Protein AF-A0A5C5R7I5-F1 (afdb_monomer_lite)

Foldseek 3Di:
DDDDPQNVQLVVCLVQVQQKFFQDPPQWTQTAPRDIEHADCPDPCNVPPARMKGAPDFDADVHTHGPPIDDHQLVSCVVSVVVQKDKDWADFAQDLVVQWIWTFIFIDRHNDGSDGGDIDGCCVVDVVVRVVRCVVVCQVVPSGDDPDPVSVVVVVVVVVVVVVVVVVVVD

Sequence (171 aa):
PSFSEDQIHRAILVGSLDQIGELGEEKFYSGANGRKFKIFPGSALYRKPPKWIMALEIVETSQVFARMNAAINPEWLESLAQHLLKREYTEPHWSKQQGQAAAYETVRLFNLAIIKNRIVSFGRIKPEVSRELLIREGLVEGEIQTRAPFYRINRKTILKVAEMEEKTRRR

Radius of gyration: 25.64 Å; chains: 1; bounding box: 58×30×86 Å

pLDDT: mean 94.0, std 5.26, range [55.06, 97.81]

InterPro domains:
  IPR011709 DEAD-box helicase, OB fold [PF07717] (8-83)
  IPR02459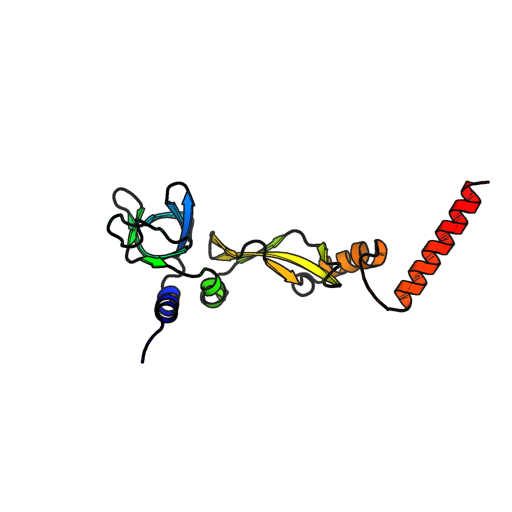0 RNA helicase HrpA, C-terminal [PF11898] (97-171)

Structure (mmCIF, N/CA/C/O backbone):
data_AF-A0A5C5R7I5-F1
#
_entry.id   AF-A0A5C5R7I5-F1
#
loop_
_atom_site.group_PDB
_atom_site.id
_atom_site.type_symbol
_atom_site.label_atom_id
_atom_site.label_alt_id
_atom_site.label_comp_id
_atom_site.label_asym_id
_atom_site.label_entity_id
_atom_site.label_seq_id
_atom_site.pdbx_PDB_ins_code
_atom_site.Cartn_x
_atom_site.Cartn_y
_atom_site.Cartn_z
_atom_site.occupancy
_atom_site.B_iso_or_equiv
_atom_site.auth_seq_id
_atom_site.auth_comp_id
_atom_site.auth_asym_id
_atom_site.auth_atom_id
_atom_site.pdbx_PDB_model_num
ATOM 1 N N . PRO A 1 1 ? -10.203 -4.504 -34.076 1.00 59.81 1 PRO A N 1
ATOM 2 C CA . PRO A 1 1 ? -10.195 -4.264 -32.613 1.00 59.81 1 PRO A CA 1
ATOM 3 C C . PRO A 1 1 ? -9.355 -3.030 -32.244 1.00 59.81 1 PRO A C 1
ATOM 5 O O . PRO A 1 1 ? -8.174 -2.985 -32.570 1.00 59.81 1 PRO A O 1
ATOM 8 N N . SER A 1 2 ? -9.961 -2.023 -31.608 1.00 77.69 2 SER A N 1
ATOM 9 C CA . SER A 1 2 ? -9.225 -0.913 -30.988 1.00 77.69 2 SER A CA 1
ATOM 10 C C . SER A 1 2 ? -8.825 -1.324 -29.573 1.00 77.69 2 SER A C 1
ATOM 12 O O . SER A 1 2 ? -9.698 -1.542 -28.733 1.00 77.69 2 SER A O 1
ATOM 14 N N . PHE A 1 3 ? -7.530 -1.464 -29.312 1.00 79.25 3 PHE A N 1
ATOM 15 C CA . PHE A 1 3 ? -7.031 -1.730 -27.964 1.00 79.25 3 PHE A CA 1
ATOM 16 C C . PHE A 1 3 ? -6.791 -0.412 -27.234 1.00 79.25 3 PHE A C 1
ATOM 18 O O . PHE A 1 3 ? -6.265 0.531 -27.824 1.00 79.25 3 PHE A O 1
ATOM 25 N N . SER A 1 4 ? -7.168 -0.355 -25.957 1.00 91.44 4 SER A N 1
ATOM 26 C CA . SER A 1 4 ? -6.754 0.747 -25.088 1.00 91.44 4 SER A CA 1
ATOM 27 C C . SER A 1 4 ? -5.270 0.602 -24.745 1.00 91.44 4 SER A C 1
ATOM 29 O O . SER A 1 4 ? -4.791 -0.513 -24.524 1.00 91.44 4 SER A O 1
ATOM 31 N N . GLU A 1 5 ? -4.558 1.723 -24.658 1.00 90.25 5 GLU A N 1
ATOM 32 C CA . GLU A 1 5 ? -3.164 1.782 -24.204 1.00 90.25 5 GLU A CA 1
ATOM 33 C C . GLU A 1 5 ? -2.981 1.044 -22.865 1.00 90.25 5 GLU A C 1
ATOM 35 O O . GLU A 1 5 ? -2.107 0.186 -22.739 1.00 90.25 5 GLU A O 1
ATOM 40 N N . ASP A 1 6 ? -3.901 1.247 -21.918 1.00 92.50 6 ASP A N 1
ATOM 41 C CA . ASP A 1 6 ? -3.894 0.570 -20.616 1.00 92.50 6 ASP A CA 1
ATOM 42 C C . ASP A 1 6 ? -3.983 -0.955 -20.734 1.00 92.50 6 ASP A C 1
ATOM 44 O O . ASP A 1 6 ? -3.369 -1.683 -19.954 1.00 92.50 6 ASP A O 1
ATOM 48 N N . GLN A 1 7 ? -4.748 -1.473 -21.699 1.00 93.12 7 GLN A N 1
ATOM 49 C CA . GLN A 1 7 ? -4.869 -2.920 -21.898 1.00 93.12 7 GLN A CA 1
ATOM 50 C C . GLN A 1 7 ? -3.562 -3.510 -22.421 1.00 93.12 7 GLN A C 1
ATOM 52 O O . GLN A 1 7 ? -3.147 -4.572 -21.958 1.00 93.12 7 GLN A O 1
ATOM 57 N N . ILE A 1 8 ? -2.899 -2.804 -23.341 1.00 93.19 8 ILE A N 1
ATOM 58 C CA . ILE A 1 8 ? -1.592 -3.205 -23.866 1.00 93.19 8 ILE A CA 1
ATOM 59 C C . ILE A 1 8 ? -0.555 -3.173 -22.739 1.00 93.19 8 ILE A C 1
ATOM 61 O O . ILE A 1 8 ? 0.167 -4.150 -22.541 1.00 93.19 8 ILE A O 1
ATOM 65 N N . HIS A 1 9 ? -0.527 -2.101 -21.944 1.00 94.56 9 HIS A N 1
ATOM 66 C CA . HIS A 1 9 ? 0.406 -1.978 -20.826 1.00 94.56 9 HIS A CA 1
ATOM 67 C C . HIS A 1 9 ? 0.196 -3.073 -19.784 1.00 94.56 9 HIS A C 1
ATOM 69 O O . HIS A 1 9 ? 1.157 -3.720 -19.378 1.00 94.56 9 HIS A O 1
ATOM 75 N N . ARG A 1 10 ? -1.054 -3.349 -19.398 1.00 94.81 10 ARG A N 1
ATOM 76 C CA . ARG A 1 10 ? -1.371 -4.429 -18.454 1.00 94.81 10 ARG A CA 1
ATOM 77 C C . ARG A 1 10 ? -0.976 -5.803 -18.984 1.00 94.81 10 ARG A C 1
ATOM 79 O O . ARG A 1 10 ? -0.508 -6.611 -18.192 1.00 94.81 10 ARG A O 1
ATOM 86 N N . ALA A 1 11 ? -1.143 -6.063 -20.282 1.00 94.06 11 ALA A N 1
ATOM 87 C CA . ALA A 1 11 ? -0.755 -7.334 -20.893 1.00 94.06 11 ALA A CA 1
ATOM 88 C C . ALA A 1 11 ? 0.766 -7.548 -20.857 1.00 94.06 11 ALA A C 1
ATOM 90 O O . ALA A 1 11 ? 1.222 -8.630 -20.494 1.00 94.06 11 ALA A O 1
ATOM 91 N N . ILE A 1 12 ? 1.547 -6.509 -21.169 1.00 93.94 12 ILE A N 1
ATOM 92 C CA . ILE A 1 12 ? 3.017 -6.556 -21.110 1.00 93.94 12 ILE A CA 1
ATOM 93 C C . ILE A 1 12 ? 3.498 -6.687 -19.658 1.00 93.94 12 ILE A C 1
ATOM 95 O O . ILE A 1 12 ? 4.385 -7.486 -19.366 1.00 93.94 12 ILE A O 1
ATOM 99 N N . LEU A 1 13 ? 2.877 -5.950 -18.732 1.00 94.19 13 LEU A N 1
ATOM 100 C CA . LEU A 1 13 ? 3.272 -5.888 -17.325 1.00 94.19 13 LEU A CA 1
ATOM 101 C C . LEU A 1 13 ? 3.298 -7.259 -16.632 1.00 94.19 13 LEU A C 1
ATOM 103 O O . LEU A 1 13 ? 4.112 -7.461 -15.735 1.00 94.19 13 LEU A O 1
ATOM 107 N N . VAL A 1 14 ? 2.465 -8.215 -17.064 1.00 93.00 14 VAL A N 1
ATOM 108 C CA . VAL A 1 14 ? 2.450 -9.586 -16.518 1.00 93.00 14 VAL A CA 1
ATOM 109 C C . VAL A 1 14 ? 3.810 -10.279 -16.661 1.00 93.00 14 VAL A C 1
ATOM 111 O O . VAL A 1 14 ? 4.203 -11.027 -15.770 1.00 93.00 14 VAL A O 1
ATOM 114 N N . GLY A 1 15 ? 4.543 -10.014 -17.748 1.00 91.00 15 GLY A N 1
ATOM 115 C CA . GLY A 1 15 ? 5.874 -10.581 -17.994 1.00 91.00 15 GLY A CA 1
ATOM 116 C C . GLY A 1 15 ? 7.027 -9.806 -17.347 1.00 91.00 15 GLY A C 1
ATOM 117 O O . GLY A 1 15 ? 8.142 -10.316 -17.299 1.00 91.00 15 GLY A O 1
ATOM 118 N N . SER A 1 16 ? 6.760 -8.603 -16.833 1.00 90.75 16 SER A N 1
ATOM 119 C CA . SER A 1 16 ? 7.783 -7.642 -16.395 1.00 90.75 16 SER A CA 1
ATOM 120 C C . SER A 1 16 ? 7.512 -7.095 -14.989 1.00 90.75 16 SER A C 1
ATOM 122 O O . SER A 1 16 ? 7.817 -5.939 -14.689 1.00 90.75 16 SER A O 1
ATOM 124 N N . LEU A 1 17 ? 6.932 -7.914 -14.105 1.00 93.81 17 LEU A N 1
ATOM 125 C CA . LEU A 1 17 ? 6.568 -7.506 -12.741 1.00 93.81 17 LEU A CA 1
ATOM 126 C C . LEU A 1 17 ? 7.773 -7.059 -11.892 1.00 93.81 17 LEU A C 1
ATOM 128 O O . LEU A 1 17 ? 7.595 -6.279 -10.959 1.00 93.81 17 LEU A O 1
ATOM 132 N N . ASP A 1 18 ? 8.989 -7.519 -12.203 1.00 93.50 18 ASP A N 1
ATOM 133 C CA . ASP A 1 18 ? 10.235 -7.121 -11.530 1.00 93.50 18 ASP A CA 1
ATOM 134 C C . ASP A 1 18 ? 10.950 -5.930 -12.204 1.00 93.50 18 ASP A C 1
ATOM 136 O O . ASP A 1 18 ? 11.972 -5.449 -11.705 1.00 93.50 18 ASP A O 1
ATOM 140 N N . GLN A 1 19 ? 10.405 -5.421 -13.311 1.00 95.38 19 GLN A N 1
ATOM 141 C CA . GLN A 1 19 ? 10.938 -4.282 -14.065 1.00 95.38 19 GLN A CA 1
ATOM 142 C C . GLN A 1 19 ? 10.069 -3.030 -13.909 1.00 95.38 19 GLN A C 1
ATOM 144 O O . GLN A 1 19 ? 9.887 -2.238 -14.832 1.00 95.38 19 GLN A O 1
ATOM 149 N N . ILE A 1 20 ? 9.513 -2.844 -12.716 1.00 96.50 20 ILE A N 1
ATOM 150 C CA . ILE A 1 20 ? 8.737 -1.661 -12.342 1.00 96.50 20 ILE A CA 1
ATOM 151 C C . ILE A 1 20 ? 9.573 -0.705 -11.495 1.00 96.50 20 ILE A C 1
A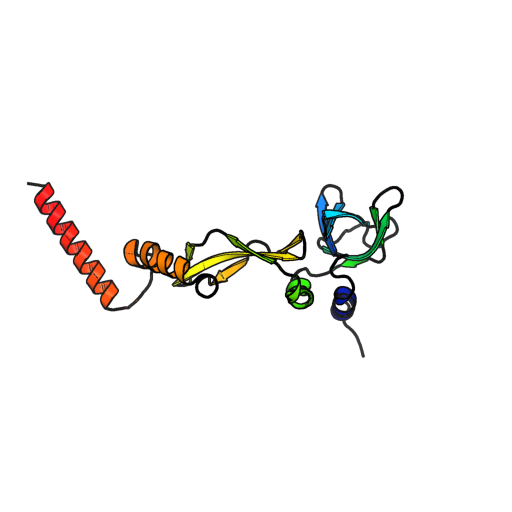TOM 153 O O . ILE A 1 20 ? 10.541 -1.120 -10.854 1.00 96.50 20 ILE A O 1
ATOM 157 N N . GLY A 1 21 ? 9.172 0.565 -11.438 1.00 96.56 21 GLY A N 1
ATOM 158 C CA . GLY A 1 21 ? 9.777 1.520 -10.515 1.00 96.56 21 GLY A CA 1
ATOM 159 C C . GLY A 1 21 ? 8.860 2.657 -10.082 1.00 96.56 21 GLY A C 1
ATOM 160 O O . GLY A 1 21 ? 8.068 3.162 -10.879 1.00 96.56 21 GLY A O 1
ATOM 161 N N . GLU A 1 22 ? 9.029 3.090 -8.829 1.00 97.25 22 GLU A N 1
ATOM 162 C CA . GLU A 1 22 ? 8.453 4.324 -8.274 1.00 97.25 22 GLU A CA 1
ATOM 163 C C . GLU A 1 22 ? 9.496 5.446 -8.345 1.00 97.25 22 GLU A C 1
ATOM 165 O O . GLU A 1 22 ? 10.630 5.281 -7.887 1.00 97.25 22 GLU A O 1
ATOM 170 N N . LEU A 1 23 ? 9.120 6.587 -8.916 1.00 97.50 23 LEU A N 1
ATOM 171 C CA . LEU A 1 23 ? 9.954 7.780 -8.996 1.00 97.50 23 LEU A CA 1
ATOM 172 C C . LEU A 1 23 ? 10.225 8.328 -7.589 1.00 97.50 23 LEU A C 1
ATOM 174 O O . LEU A 1 23 ? 9.294 8.633 -6.843 1.00 97.50 23 LEU A O 1
ATOM 178 N N . GLY A 1 24 ? 11.502 8.486 -7.262 1.00 95.06 24 GLY A N 1
ATOM 179 C CA . GLY A 1 24 ? 11.996 9.138 -6.058 1.00 95.06 24 GLY A CA 1
ATOM 180 C C . GLY A 1 24 ? 12.768 10.418 -6.375 1.00 95.06 24 GLY A C 1
ATOM 181 O O . GLY A 1 24 ? 12.467 11.146 -7.324 1.00 95.06 24 GLY A O 1
ATOM 182 N N . GLU A 1 25 ? 13.776 10.697 -5.556 1.00 93.06 25 GLU A N 1
ATOM 183 C CA . GLU A 1 25 ? 14.598 11.905 -5.638 1.00 93.06 25 GLU A CA 1
ATOM 184 C C . GLU A 1 25 ? 15.562 11.881 -6.835 1.00 93.06 25 GLU A C 1
ATOM 186 O O . GLU A 1 25 ? 15.910 10.826 -7.366 1.00 93.06 25 GLU A O 1
ATOM 191 N N . GLU A 1 26 ? 15.976 13.066 -7.296 1.00 93.38 26 GLU A N 1
ATOM 192 C CA . GLU A 1 26 ? 16.954 13.248 -8.386 1.00 93.38 26 GLU A CA 1
ATOM 193 C C . GLU A 1 26 ? 16.664 12.449 -9.676 1.00 93.38 26 GLU A C 1
ATOM 195 O O . GLU A 1 26 ? 17.571 12.081 -10.430 1.00 93.38 26 GLU A O 1
ATOM 200 N N . LYS A 1 27 ? 15.379 12.189 -9.953 1.00 93.88 27 LYS A N 1
ATOM 201 C CA . LYS A 1 27 ? 14.893 11.365 -11.075 1.00 93.88 27 LYS A CA 1
ATOM 202 C C . LYS A 1 27 ? 15.308 9.888 -11.027 1.00 93.88 27 LYS A C 1
ATOM 204 O O . LYS A 1 27 ? 15.210 9.207 -12.050 1.00 93.88 27 LYS A O 1
ATOM 209 N N . PHE A 1 28 ? 15.762 9.383 -9.883 1.00 96.38 28 PHE A N 1
ATOM 210 C CA . PHE A 1 28 ? 15.952 7.950 -9.690 1.00 96.38 28 PHE A CA 1
ATOM 211 C C . PHE A 1 28 ? 14.619 7.263 -9.420 1.00 96.38 28 PHE A C 1
ATOM 213 O O . PHE A 1 28 ? 13.791 7.744 -8.655 1.00 96.38 28 PHE A O 1
ATOM 220 N N . TYR A 1 29 ? 14.446 6.098 -10.021 1.00 97.62 29 TYR A N 1
ATOM 221 C CA . TYR A 1 29 ? 13.377 5.167 -9.722 1.00 97.62 29 TYR A CA 1
ATOM 222 C C . TYR A 1 29 ? 13.884 4.117 -8.747 1.00 97.62 29 TYR A C 1
ATOM 224 O O . TYR A 1 29 ? 14.969 3.560 -8.928 1.00 97.62 29 TYR A O 1
ATOM 232 N N . SER A 1 30 ? 13.078 3.838 -7.728 1.00 96.88 30 SER A N 1
ATOM 233 C CA . SER A 1 30 ? 13.251 2.671 -6.870 1.00 96.88 30 SER A CA 1
ATOM 234 C C . SER A 1 30 ? 12.542 1.495 -7.521 1.00 96.88 30 SER A C 1
ATOM 236 O O . SER A 1 30 ? 11.324 1.522 -7.687 1.00 96.88 30 SER A O 1
ATOM 238 N N . GLY A 1 31 ? 13.316 0.491 -7.912 1.00 94.69 31 GLY A N 1
ATOM 239 C CA . GLY A 1 31 ? 12.856 -0.715 -8.578 1.00 94.69 31 GLY A CA 1
ATOM 240 C C . GLY A 1 31 ? 12.698 -1.913 -7.651 1.00 94.69 31 GLY A C 1
ATOM 241 O O . GLY A 1 31 ? 13.055 -1.878 -6.465 1.00 94.69 31 GLY A O 1
ATOM 242 N N . ALA A 1 32 ? 12.179 -2.999 -8.223 1.00 91.75 32 ALA A N 1
ATOM 243 C CA . ALA A 1 32 ? 12.125 -4.283 -7.542 1.00 91.75 32 ALA A CA 1
ATOM 244 C C . ALA A 1 32 ? 13.535 -4.782 -7.177 1.00 91.75 32 ALA A C 1
ATOM 246 O O . ALA A 1 32 ? 14.532 -4.468 -7.833 1.00 91.75 32 ALA A O 1
ATOM 247 N N . ASN A 1 33 ? 13.606 -5.575 -6.112 1.00 87.44 33 ASN A N 1
ATOM 248 C CA . ASN A 1 33 ? 14.825 -6.144 -5.540 1.00 87.44 33 ASN A CA 1
ATOM 249 C C . ASN A 1 33 ? 15.906 -5.100 -5.199 1.00 87.44 33 ASN A C 1
ATOM 251 O O . ASN A 1 33 ? 17.097 -5.378 -5.286 1.00 87.44 33 ASN A O 1
ATOM 255 N N . GLY A 1 34 ? 15.495 -3.886 -4.816 1.00 88.25 34 GLY A N 1
ATOM 256 C CA . GLY A 1 34 ? 16.401 -2.818 -4.377 1.00 88.25 34 GLY A CA 1
ATOM 257 C C . GLY A 1 34 ? 17.159 -2.105 -5.500 1.00 88.25 34 GLY A C 1
ATOM 258 O O . GLY A 1 34 ? 18.000 -1.254 -5.212 1.00 88.25 34 GLY A O 1
ATOM 259 N N . ARG A 1 35 ? 16.863 -2.412 -6.771 1.00 92.25 35 ARG A N 1
ATOM 260 C CA . ARG A 1 35 ? 17.486 -1.746 -7.923 1.00 92.25 35 ARG A CA 1
ATOM 261 C C . ARG A 1 35 ? 17.158 -0.253 -7.912 1.00 92.25 35 ARG A C 1
ATOM 263 O O . ARG A 1 35 ? 16.034 0.138 -7.603 1.00 92.25 35 ARG A O 1
ATOM 270 N N . LYS A 1 36 ? 18.118 0.583 -8.301 1.00 95.75 36 LYS A N 1
ATOM 271 C CA . LYS A 1 36 ? 17.896 2.007 -8.579 1.00 95.75 36 LYS A CA 1
ATOM 272 C C . LYS A 1 36 ? 18.302 2.301 -10.010 1.00 95.75 36 LYS A C 1
ATOM 274 O O . LYS A 1 36 ? 19.375 1.883 -10.430 1.00 95.75 36 LYS A O 1
ATOM 279 N N . PHE A 1 37 ? 17.460 3.007 -10.752 1.00 96.94 37 PHE A N 1
ATOM 280 C CA . PHE A 1 37 ? 17.714 3.300 -12.162 1.00 96.94 37 PHE A CA 1
ATOM 281 C C . PHE A 1 37 ? 17.118 4.643 -12.578 1.00 96.94 37 PHE A C 1
ATOM 283 O O . PHE A 1 37 ? 16.271 5.199 -11.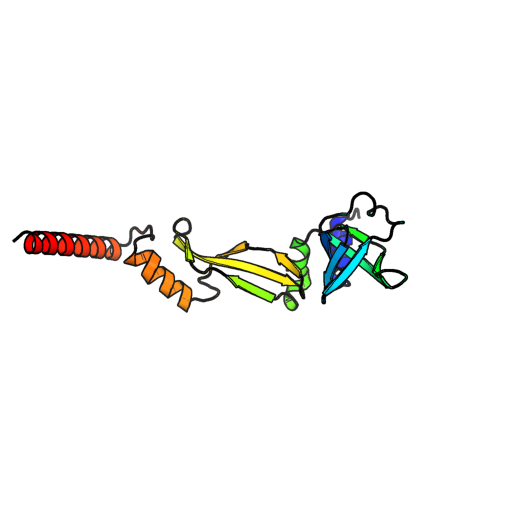885 1.00 96.94 37 PHE A O 1
ATOM 290 N N . LYS A 1 38 ? 17.550 5.181 -13.718 1.00 97.62 38 LYS A N 1
ATOM 291 C CA . LYS A 1 38 ? 16.961 6.379 -14.338 1.00 97.62 38 LYS A CA 1
ATOM 292 C C . LYS A 1 38 ? 16.324 6.028 -15.674 1.00 97.62 38 LYS A C 1
ATOM 294 O O . LYS A 1 38 ? 16.734 5.077 -16.329 1.00 97.62 38 LYS A O 1
ATOM 299 N N . ILE A 1 39 ? 15.353 6.815 -16.124 1.00 97.81 39 ILE A N 1
ATOM 300 C CA . ILE A 1 39 ? 14.897 6.726 -17.517 1.00 97.81 39 ILE A CA 1
ATOM 301 C C . ILE A 1 39 ? 16.054 7.144 -18.436 1.00 97.81 39 ILE A C 1
ATOM 303 O O . ILE A 1 39 ? 16.692 8.170 -18.195 1.00 97.81 39 ILE A O 1
ATOM 307 N N . PHE A 1 40 ? 16.315 6.369 -19.492 1.00 96.88 40 PHE A N 1
ATOM 308 C CA . PHE A 1 40 ? 17.326 6.712 -20.493 1.00 96.88 40 PHE A CA 1
ATOM 309 C C . PHE A 1 40 ? 17.057 8.102 -21.120 1.00 96.88 40 PHE A C 1
ATOM 311 O O . PHE A 1 40 ? 15.914 8.357 -21.513 1.00 96.88 40 PHE A O 1
ATOM 318 N N . PRO A 1 41 ? 18.066 8.987 -21.280 1.00 95.38 41 PRO A N 1
ATOM 319 C CA . PRO A 1 41 ? 17.864 10.359 -21.765 1.00 95.38 41 PRO A CA 1
ATOM 320 C C . PRO A 1 41 ? 17.155 10.492 -23.119 1.00 95.38 41 PRO A C 1
ATOM 322 O O . PRO A 1 41 ? 16.446 11.470 -23.339 1.00 95.38 41 PRO A O 1
ATOM 325 N N . GLY A 1 42 ? 17.302 9.505 -24.010 1.00 95.00 42 GLY A N 1
ATOM 326 C CA . GLY A 1 42 ? 16.621 9.476 -25.311 1.00 95.00 42 GLY A CA 1
ATOM 327 C C . GLY A 1 42 ? 15.149 9.041 -25.266 1.00 95.00 42 GLY A C 1
ATOM 328 O O . GLY A 1 42 ? 14.507 8.960 -26.307 1.00 95.00 42 GLY A O 1
ATOM 329 N N . SER A 1 43 ? 14.604 8.720 -24.091 1.00 96.25 43 SER A N 1
ATOM 330 C CA . SER A 1 43 ? 13.197 8.344 -23.929 1.00 96.25 43 SER A CA 1
ATOM 331 C C . SER A 1 43 ? 12.274 9.559 -24.029 1.00 96.25 43 SER A C 1
ATOM 333 O O . SER A 1 43 ? 12.543 10.601 -23.429 1.00 96.25 43 SER A O 1
ATOM 335 N N . ALA A 1 44 ? 11.105 9.391 -24.654 1.00 95.25 44 ALA A N 1
ATOM 336 C CA . ALA A 1 44 ? 10.041 10.399 -24.644 1.00 95.25 44 ALA A CA 1
ATOM 337 C C . ALA A 1 44 ? 9.581 10.768 -23.215 1.00 95.25 44 ALA A C 1
ATOM 339 O O . ALA A 1 44 ? 9.161 11.897 -22.960 1.00 95.25 44 ALA A O 1
ATOM 340 N N . LEU A 1 45 ? 9.721 9.843 -22.258 1.00 96.19 45 LEU A N 1
ATOM 341 C CA . LEU A 1 45 ? 9.350 10.043 -20.854 1.00 96.19 45 LEU A CA 1
ATOM 342 C C . LEU A 1 45 ? 10.433 10.754 -20.021 1.00 96.19 45 LEU A C 1
ATOM 344 O O . LEU A 1 45 ? 10.184 11.097 -18.869 1.00 96.19 45 LEU A O 1
ATOM 348 N N . TYR A 1 46 ? 11.629 11.013 -20.565 1.00 96.00 46 TYR A N 1
ATOM 349 C CA . TYR A 1 46 ? 12.745 11.587 -19.796 1.00 96.00 46 TYR A CA 1
ATOM 350 C C . TYR A 1 46 ? 12.471 13.015 -19.293 1.00 96.00 46 TYR A C 1
ATOM 352 O O . TYR A 1 46 ? 12.863 13.398 -18.184 1.00 96.00 46 TYR A O 1
ATOM 360 N N . ARG A 1 47 ? 11.784 13.824 -20.112 1.00 94.31 47 ARG A N 1
ATOM 361 C CA . ARG A 1 47 ? 11.477 15.225 -19.785 1.00 94.31 47 ARG A CA 1
ATOM 362 C C . ARG A 1 47 ? 10.411 15.338 -18.696 1.00 94.31 47 ARG A C 1
ATOM 364 O O . ARG A 1 47 ? 10.541 16.191 -17.820 1.00 94.31 47 ARG A O 1
ATOM 371 N N . LYS A 1 48 ? 9.386 14.483 -18.747 1.00 95.88 48 LYS A N 1
ATOM 372 C CA . LYS A 1 48 ? 8.273 14.433 -17.790 1.00 95.88 48 LYS A CA 1
ATOM 373 C C . LYS A 1 48 ? 8.121 12.999 -17.255 1.00 95.88 48 LY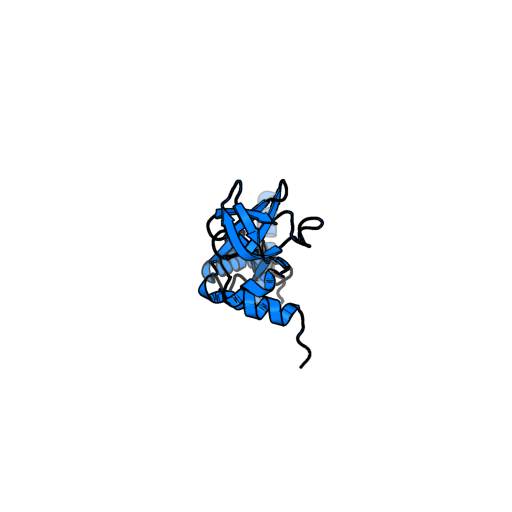S A C 1
ATOM 375 O O . LYS A 1 48 ? 7.241 12.276 -17.721 1.00 95.88 48 LYS A O 1
ATOM 380 N N . PRO A 1 49 ? 8.990 12.582 -16.316 1.00 96.75 49 PRO A N 1
ATOM 381 C CA . PRO A 1 49 ? 8.989 11.223 -15.786 1.00 96.75 49 PRO A CA 1
ATOM 382 C C . PRO A 1 49 ? 7.683 10.929 -15.023 1.00 96.75 49 PRO A C 1
ATOM 384 O O . PRO A 1 49 ? 7.332 11.687 -14.115 1.00 96.75 49 PRO A O 1
ATOM 387 N N . PRO A 1 50 ? 6.944 9.855 -15.362 1.00 97.19 50 PRO A N 1
ATOM 388 C CA . PRO A 1 50 ? 5.769 9.428 -14.605 1.00 97.19 50 PRO A CA 1
ATOM 389 C C . PRO A 1 50 ? 6.142 8.940 -13.203 1.00 97.19 50 PRO A C 1
ATOM 391 O O . PRO A 1 50 ? 7.239 8.425 -12.996 1.00 97.19 50 PRO A O 1
ATOM 394 N N . LYS A 1 51 ? 5.209 9.022 -12.246 1.00 96.94 51 LYS A N 1
ATOM 395 C CA . LYS A 1 51 ? 5.446 8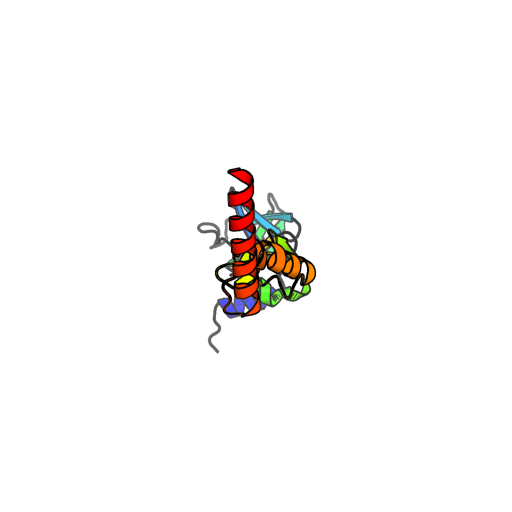.525 -10.880 1.00 96.94 51 LYS A CA 1
ATOM 396 C C . LYS A 1 51 ? 5.739 7.022 -10.845 1.00 96.94 51 LYS A C 1
ATOM 398 O O . LYS A 1 51 ? 6.575 6.594 -10.063 1.00 96.94 51 LYS A O 1
ATOM 403 N N . TRP A 1 52 ? 5.063 6.246 -11.684 1.00 96.94 52 TRP A N 1
ATOM 404 C CA . TRP A 1 52 ? 5.254 4.806 -11.804 1.00 96.94 52 TRP A CA 1
ATOM 405 C C . TRP A 1 52 ? 5.485 4.431 -13.255 1.00 96.94 52 TRP A C 1
ATOM 407 O O . TRP A 1 52 ? 4.766 4.901 -14.141 1.00 96.94 52 TRP A O 1
ATOM 417 N N . ILE A 1 53 ? 6.479 3.580 -13.484 1.00 97.25 53 ILE A N 1
ATOM 418 C CA . ILE A 1 53 ? 6.767 3.046 -14.810 1.00 97.25 53 ILE A CA 1
ATOM 419 C C . ILE A 1 53 ? 6.974 1.538 -14.764 1.00 97.25 53 ILE A C 1
ATOM 421 O O . ILE A 1 53 ? 7.385 0.991 -13.739 1.00 97.25 53 ILE A O 1
ATOM 425 N N . MET A 1 54 ? 6.732 0.902 -15.904 1.00 96.94 54 MET A N 1
ATOM 426 C CA . MET A 1 54 ? 7.356 -0.366 -16.264 1.00 96.94 54 MET A CA 1
ATOM 427 C C . MET A 1 54 ? 8.434 -0.114 -17.317 1.00 96.94 54 MET A C 1
ATOM 429 O O . MET A 1 54 ? 8.302 0.797 -18.140 1.00 96.94 54 MET A O 1
ATOM 433 N N . ALA A 1 55 ? 9.474 -0.932 -17.295 1.00 96.75 55 ALA A N 1
ATOM 434 C CA . ALA A 1 55 ? 10.520 -0.990 -18.301 1.00 96.75 55 ALA A CA 1
ATOM 435 C C . ALA A 1 55 ? 10.529 -2.383 -18.935 1.00 96.75 55 ALA A C 1
ATOM 437 O O . ALA A 1 55 ? 10.238 -3.373 -18.263 1.00 96.75 55 ALA A O 1
ATOM 438 N N . LEU A 1 56 ? 10.858 -2.465 -20.223 1.00 95.12 56 LEU A N 1
ATOM 439 C CA . LEU A 1 56 ? 11.129 -3.761 -20.849 1.00 95.12 56 LEU A CA 1
ATOM 440 C C . LEU A 1 56 ? 12.564 -4.223 -20.581 1.00 95.12 56 LEU A C 1
ATOM 442 O O . LEU A 1 56 ? 12.831 -5.423 -20.554 1.00 95.12 56 LEU A O 1
ATOM 446 N N . GLU A 1 57 ? 13.470 -3.258 -20.408 1.00 93.56 57 GLU A N 1
ATOM 447 C CA . GLU A 1 57 ? 14.883 -3.512 -20.177 1.00 93.56 57 GLU A CA 1
ATOM 448 C C . GLU A 1 57 ? 15.461 -2.519 -19.168 1.00 93.56 57 GLU A C 1
ATOM 450 O O . GLU A 1 57 ? 15.268 -1.302 -19.272 1.00 93.56 57 GLU A O 1
ATOM 455 N N . ILE A 1 58 ? 16.246 -3.042 -18.229 1.00 95.19 58 ILE A N 1
ATOM 456 C CA . ILE A 1 58 ? 17.080 -2.268 -17.311 1.00 95.19 58 ILE A CA 1
ATOM 457 C C . ILE A 1 58 ? 18.534 -2.644 -17.604 1.00 95.19 58 ILE A C 1
ATOM 459 O O . ILE A 1 58 ? 18.935 -3.785 -17.390 1.00 95.19 58 ILE A O 1
ATOM 463 N N . VAL A 1 59 ? 19.314 -1.690 -18.113 1.00 95.56 59 VAL A N 1
ATOM 464 C CA . VAL A 1 59 ? 20.675 -1.918 -18.615 1.00 95.56 59 VAL A CA 1
ATOM 465 C C . VAL A 1 59 ? 21.671 -1.062 -17.845 1.00 95.56 59 VAL A C 1
ATOM 467 O O . VAL A 1 59 ? 21.481 0.145 -17.685 1.00 95.56 59 VAL A O 1
ATOM 470 N N . GLU A 1 60 ? 22.756 -1.679 -17.394 1.00 94.75 60 GLU A N 1
ATOM 471 C CA . GLU A 1 60 ? 23.868 -1.003 -16.734 1.00 94.75 60 GLU A CA 1
ATOM 472 C C . GLU A 1 60 ? 24.936 -0.612 -17.761 1.00 94.75 60 GLU A C 1
ATOM 474 O O . GLU A 1 60 ? 25.451 -1.451 -18.496 1.00 94.75 60 GLU A O 1
ATOM 479 N N . THR A 1 61 ? 25.233 0.686 -17.847 1.00 91.56 61 THR A N 1
ATOM 480 C CA . THR A 1 61 ? 26.333 1.213 -18.671 1.00 91.56 61 THR A CA 1
ATOM 481 C C . THR A 1 61 ? 27.225 2.120 -17.820 1.00 91.56 61 THR A C 1
ATOM 483 O O . THR A 1 61 ? 27.965 1.624 -16.981 1.00 91.56 61 THR A O 1
ATOM 486 N N . SER A 1 62 ? 27.134 3.446 -17.969 1.00 91.19 62 SER A N 1
ATOM 487 C CA . SER A 1 62 ? 27.736 4.407 -17.031 1.00 91.19 62 SER A CA 1
ATOM 488 C C . SER A 1 62 ? 26.900 4.585 -15.760 1.00 91.19 62 SER A C 1
ATOM 490 O O . SER A 1 62 ? 27.423 4.912 -14.700 1.00 91.19 62 SER A O 1
ATOM 492 N N . GLN A 1 63 ? 25.589 4.388 -15.885 1.00 92.88 63 GLN A N 1
ATOM 493 C CA . GLN A 1 63 ? 24.605 4.285 -14.812 1.00 92.88 63 GLN A CA 1
ATOM 494 C C . GLN A 1 63 ? 23.585 3.218 -15.225 1.00 92.88 63 GLN A C 1
ATOM 496 O O . GLN A 1 63 ? 23.555 2.780 -16.382 1.00 92.88 63 GLN A O 1
ATOM 501 N N . VAL A 1 64 ? 22.730 2.813 -14.291 1.00 96.69 64 VAL A N 1
ATOM 502 C CA . VAL A 1 64 ? 21.625 1.898 -14.581 1.00 96.69 64 VAL A CA 1
ATOM 503 C C . VAL A 1 64 ? 20.476 2.683 -15.216 1.00 96.69 64 VAL A C 1
ATOM 505 O O . VAL A 1 64 ? 19.903 3.588 -14.597 1.00 96.69 64 VAL A O 1
ATOM 508 N N . PHE A 1 65 ? 20.129 2.334 -16.454 1.00 97.31 65 PHE A N 1
ATOM 509 C CA . PHE A 1 65 ? 19.082 2.994 -17.226 1.00 97.31 65 PHE A CA 1
ATOM 510 C C . PHE A 1 65 ? 17.957 2.038 -17.606 1.00 97.31 65 PHE A C 1
ATOM 512 O O . PHE A 1 65 ? 18.195 0.927 -18.069 1.00 97.31 65 PHE A O 1
ATOM 519 N N . ALA A 1 66 ? 16.726 2.520 -17.488 1.00 97.44 66 ALA A N 1
ATOM 520 C CA . ALA A 1 66 ? 15.536 1.854 -17.987 1.00 97.44 66 ALA A CA 1
ATOM 521 C C . ALA A 1 66 ? 15.214 2.306 -19.421 1.00 97.44 66 ALA A C 1
ATOM 523 O O . ALA A 1 66 ? 15.211 3.510 -19.735 1.00 97.44 66 ALA A O 1
ATOM 524 N N . ARG A 1 67 ? 14.940 1.340 -20.299 1.00 96.00 67 ARG A N 1
ATOM 525 C CA . ARG A 1 67 ? 14.639 1.524 -21.726 1.00 96.00 67 ARG A CA 1
ATOM 526 C C . ARG A 1 67 ? 13.286 0.899 -22.060 1.00 96.00 67 ARG A C 1
ATOM 528 O O . ARG A 1 67 ? 12.822 -0.002 -21.371 1.00 96.00 67 ARG A O 1
ATOM 535 N N . MET A 1 68 ? 12.661 1.410 -23.128 1.00 95.44 68 MET A N 1
ATOM 536 C CA . MET A 1 68 ? 11.312 1.010 -23.560 1.00 95.44 68 MET A CA 1
ATOM 537 C C . MET A 1 68 ? 10.314 1.091 -22.396 1.00 95.44 68 MET A C 1
ATOM 539 O O . MET A 1 68 ? 9.802 0.093 -21.898 1.00 95.44 68 MET A O 1
ATOM 543 N N . ASN A 1 69 ? 10.118 2.320 -21.921 1.00 96.56 69 ASN A N 1
ATOM 544 C CA . ASN A 1 69 ? 9.377 2.607 -20.701 1.00 96.56 69 ASN A CA 1
ATOM 545 C C . ASN A 1 69 ? 7.926 2.972 -21.014 1.00 96.56 69 ASN A C 1
ATOM 547 O O . ASN A 1 69 ? 7.673 3.698 -21.976 1.00 96.56 69 ASN A O 1
ATOM 551 N N . ALA A 1 70 ? 7.011 2.574 -20.139 1.00 96.31 70 ALA A N 1
ATOM 552 C CA . ALA A 1 70 ? 5.611 2.973 -20.186 1.00 96.31 70 ALA A CA 1
ATOM 553 C C . ALA A 1 70 ? 5.126 3.393 -18.795 1.00 96.31 70 ALA A C 1
ATOM 555 O O . ALA A 1 70 ? 5.555 2.834 -17.783 1.00 96.31 70 ALA A O 1
ATOM 556 N N . ALA A 1 71 ? 4.232 4.382 -18.743 1.00 96.12 71 ALA A N 1
ATOM 557 C CA . ALA A 1 71 ? 3.560 4.756 -17.505 1.00 96.12 71 ALA A CA 1
ATOM 558 C C . ALA A 1 71 ? 2.562 3.662 -17.101 1.00 96.12 71 ALA A C 1
ATOM 560 O O . ALA A 1 71 ? 1.858 3.117 -17.953 1.00 96.12 71 ALA A O 1
ATOM 561 N N . ILE A 1 72 ? 2.486 3.360 -15.805 1.00 96.00 72 ILE A N 1
ATOM 562 C CA . ILE A 1 72 ? 1.544 2.369 -15.270 1.00 96.00 72 ILE A CA 1
ATOM 563 C C . ILE A 1 72 ? 0.791 2.917 -14.059 1.00 96.00 72 ILE A C 1
ATOM 565 O O . ILE A 1 72 ? 1.302 3.777 -13.338 1.00 96.00 72 ILE A O 1
ATOM 569 N N . ASN A 1 73 ? -0.401 2.377 -13.799 1.00 93.88 73 ASN A N 1
ATOM 570 C CA . ASN A 1 73 ? -1.065 2.548 -12.509 1.00 93.88 73 ASN A CA 1
ATOM 571 C C . ASN A 1 73 ? -0.623 1.414 -11.557 1.00 93.88 73 ASN A C 1
ATOM 573 O O . ASN A 1 73 ? -0.795 0.239 -11.901 1.00 93.88 73 ASN A O 1
ATOM 577 N N . PRO A 1 74 ? -0.079 1.722 -10.361 1.00 92.25 74 PRO A N 1
ATOM 578 C CA . PRO A 1 74 ? 0.316 0.703 -9.388 1.00 92.25 74 PRO A CA 1
ATOM 579 C C . PRO A 1 74 ? -0.839 -0.201 -8.927 1.00 92.25 74 PRO A C 1
ATOM 581 O O . PRO A 1 74 ? -0.591 -1.343 -8.551 1.00 92.25 74 PRO A O 1
ATOM 584 N N . GLU A 1 75 ? -2.097 0.242 -9.004 1.00 91.38 75 GLU A N 1
ATOM 585 C CA . GLU A 1 75 ? -3.270 -0.578 -8.658 1.00 91.38 75 GLU A CA 1
ATOM 586 C C . GLU A 1 75 ? -3.397 -1.826 -9.544 1.00 91.38 75 GLU A C 1
ATOM 588 O O . GLU A 1 75 ? -3.887 -2.867 -9.103 1.00 91.38 75 GLU A O 1
ATOM 593 N N . TRP A 1 76 ? -2.903 -1.772 -10.787 1.00 94.69 76 TRP A N 1
ATOM 594 C CA . TRP A 1 76 ? -2.903 -2.935 -11.675 1.00 94.69 76 TRP A CA 1
ATOM 595 C C . TRP A 1 76 ? -2.069 -4.079 -11.093 1.00 94.69 76 TRP A C 1
ATOM 597 O O . TRP A 1 76 ? -2.470 -5.241 -11.191 1.00 94.69 76 TRP A O 1
ATOM 607 N N . LEU A 1 77 ? -0.953 -3.751 -10.436 1.00 95.06 77 LEU A N 1
ATOM 608 C CA . LEU A 1 77 ? -0.027 -4.721 -9.852 1.00 95.06 77 LEU A CA 1
ATOM 609 C C . LEU A 1 77 ? -0.681 -5.544 -8.744 1.00 95.06 77 LEU A C 1
ATOM 611 O O . LEU A 1 77 ? -0.365 -6.722 -8.612 1.00 95.06 77 LEU A O 1
ATOM 615 N N . GLU A 1 78 ? -1.625 -4.971 -7.990 1.00 94.25 78 GLU A N 1
ATOM 616 C CA . GLU A 1 78 ? -2.336 -5.727 -6.956 1.00 94.25 78 GLU A CA 1
ATOM 617 C C . GLU A 1 78 ? -3.109 -6.906 -7.566 1.00 94.25 78 GLU A C 1
ATOM 619 O O . GLU A 1 78 ? -3.080 -8.017 -7.039 1.00 94.25 78 GLU A O 1
ATOM 624 N N . SER A 1 79 ? -3.768 -6.684 -8.705 1.00 93.62 79 SER A N 1
ATOM 625 C CA . SER A 1 79 ? -4.517 -7.737 -9.399 1.00 93.62 79 SER A CA 1
ATOM 626 C C . SER A 1 79 ? -3.617 -8.726 -10.146 1.00 93.62 79 SER A C 1
ATOM 628 O O . SER A 1 79 ? -3.892 -9.923 -10.139 1.00 93.62 79 SER A O 1
ATOM 630 N N . LEU A 1 80 ? -2.537 -8.244 -10.768 1.00 94.38 80 LEU A N 1
ATOM 631 C CA . LEU A 1 80 ? -1.679 -9.051 -11.641 1.00 94.38 80 LEU A CA 1
ATOM 632 C C . LEU A 1 80 ? -0.659 -9.891 -10.861 1.00 94.38 80 LEU A C 1
ATOM 634 O O . LEU A 1 80 ? -0.311 -10.993 -11.277 1.00 94.38 80 LEU A O 1
ATOM 638 N N . ALA A 1 81 ? -0.190 -9.389 -9.719 1.00 94.81 81 ALA A N 1
ATOM 639 C CA . ALA A 1 81 ? 0.915 -9.976 -8.973 1.00 94.81 81 ALA A CA 1
ATOM 640 C C . ALA A 1 81 ? 0.483 -10.609 -7.645 1.00 94.81 81 ALA A C 1
ATOM 642 O O . ALA A 1 81 ? 1.327 -10.769 -6.771 1.00 94.81 81 ALA A O 1
ATOM 643 N N . GLN A 1 82 ? -0.795 -10.982 -7.468 1.00 94.56 82 GLN A N 1
ATOM 644 C CA . GLN A 1 82 ? -1.346 -11.473 -6.186 1.00 94.56 82 GLN A CA 1
ATOM 645 C C . GLN A 1 82 ? -0.481 -12.537 -5.491 1.00 94.56 82 GLN A C 1
ATOM 647 O O . GLN A 1 82 ? -0.355 -12.520 -4.269 1.00 94.56 82 GLN A O 1
ATOM 652 N N . HIS A 1 83 ? 0.134 -13.420 -6.278 1.00 94.06 83 HIS A N 1
ATOM 653 C CA . HIS A 1 83 ? 1.004 -14.512 -5.839 1.00 94.06 83 HIS A CA 1
ATOM 654 C C . HIS A 1 83 ? 2.376 -14.059 -5.296 1.00 94.06 83 HIS A C 1
ATOM 656 O O . HIS A 1 83 ? 3.064 -14.843 -4.651 1.00 94.06 83 HIS A O 1
ATOM 662 N N . LEU A 1 84 ? 2.772 -12.804 -5.530 1.00 95.06 84 LEU A N 1
ATOM 663 C CA . LEU A 1 84 ? 4.035 -12.200 -5.082 1.00 95.06 84 LEU A CA 1
ATOM 664 C C . LEU A 1 84 ? 3.842 -11.129 -4.000 1.00 95.06 84 LEU A C 1
ATOM 666 O O . LEU A 1 84 ? 4.825 -10.628 -3.448 1.00 95.06 84 LEU A O 1
ATOM 670 N N . LEU A 1 85 ? 2.597 -10.740 -3.709 1.00 95.81 85 LEU A N 1
ATOM 671 C CA . LEU A 1 85 ? 2.321 -9.647 -2.781 1.00 95.81 85 LEU A CA 1
ATOM 672 C C . LEU A 1 85 ? 2.564 -10.064 -1.334 1.00 95.81 85 LEU A C 1
ATOM 674 O O . LEU A 1 85 ? 2.067 -11.088 -0.865 1.00 95.81 85 LEU A O 1
ATOM 678 N N . LYS A 1 86 ? 3.236 -9.188 -0.594 1.00 96.19 86 LYS A N 1
ATOM 679 C CA . LYS A 1 86 ? 3.320 -9.236 0.864 1.00 96.19 86 LYS A CA 1
ATOM 680 C C . LYS A 1 86 ? 2.413 -8.163 1.448 1.00 96.19 86 LYS A C 1
ATOM 682 O O . LYS A 1 86 ? 2.374 -7.042 0.946 1.00 96.19 86 LYS A O 1
ATOM 687 N N . ARG A 1 87 ? 1.669 -8.514 2.495 1.00 96.38 87 ARG A N 1
ATOM 688 C CA . ARG A 1 87 ? 0.747 -7.604 3.183 1.00 96.38 87 ARG A CA 1
ATOM 689 C C . ARG A 1 87 ? 1.231 -7.392 4.603 1.00 96.38 87 ARG A C 1
ATOM 691 O O . ARG A 1 87 ? 1.470 -8.354 5.329 1.00 96.38 87 ARG A O 1
ATOM 698 N N . GLU A 1 88 ? 1.381 -6.132 4.970 1.00 96.62 88 GLU A N 1
ATOM 699 C CA . GLU A 1 88 ? 1.770 -5.694 6.303 1.00 96.62 88 GLU A CA 1
ATOM 700 C C . GLU A 1 88 ? 0.609 -4.903 6.901 1.00 96.62 88 GLU A C 1
ATOM 702 O O . GLU A 1 88 ? 0.014 -4.068 6.219 1.00 96.62 88 GLU A O 1
ATOM 707 N N . TYR A 1 89 ? 0.289 -5.175 8.166 1.00 97.12 89 TYR A N 1
ATOM 708 C CA . TYR A 1 89 ? -0.800 -4.519 8.885 1.00 97.12 89 TYR A CA 1
ATOM 709 C C . TYR A 1 89 ? -0.244 -3.761 10.084 1.00 97.12 89 TYR A C 1
ATOM 711 O O . TYR A 1 89 ? 0.467 -4.348 10.903 1.00 97.12 89 TYR A O 1
ATOM 719 N N . THR A 1 90 ? -0.585 -2.482 10.197 1.00 96.81 90 THR A N 1
ATOM 720 C CA . THR A 1 90 ? -0.124 -1.584 11.260 1.00 96.81 90 THR A CA 1
ATOM 721 C C . THR A 1 90 ? -1.296 -0.871 11.927 1.00 96.81 90 THR A C 1
ATOM 723 O O . THR A 1 90 ? -2.375 -0.750 11.349 1.00 96.81 90 THR A O 1
ATOM 726 N N . GLU A 1 91 ? -1.069 -0.421 13.163 1.00 95.75 91 GLU A N 1
ATOM 727 C CA . GLU A 1 91 ? -2.019 0.353 13.982 1.00 95.75 91 GLU A CA 1
ATOM 728 C C . GLU A 1 91 ? -3.442 -0.242 14.017 1.00 95.75 91 GLU A C 1
ATOM 730 O O . GLU A 1 91 ? -4.401 0.380 13.547 1.00 95.75 91 GLU A O 1
ATOM 735 N N . PRO A 1 92 ? -3.608 -1.469 14.542 1.00 97.00 92 PRO A N 1
ATOM 736 C CA . PRO A 1 92 ? -4.936 -2.026 14.749 1.00 97.00 92 PRO A CA 1
ATOM 737 C C . PRO A 1 92 ? -5.684 -1.199 15.810 1.00 97.00 92 PRO A C 1
ATOM 739 O O . PRO A 1 92 ? -5.166 -0.997 16.904 1.00 97.00 92 PRO A O 1
ATOM 742 N N . HIS A 1 93 ? -6.885 -0.724 15.480 1.00 95.88 93 HIS A N 1
ATOM 743 C CA . HIS A 1 93 ? -7.695 0.160 16.327 1.00 95.88 93 HIS A CA 1
ATOM 744 C C . HIS A 1 93 ? -9.198 -0.058 16.102 1.00 95.88 93 HIS A C 1
ATOM 746 O O . HIS A 1 93 ? -9.622 -0.621 15.086 1.00 95.88 93 HIS A O 1
ATOM 752 N N . TRP A 1 94 ? -10.039 0.398 17.028 1.00 97.00 94 TRP A N 1
ATOM 753 C CA . TRP A 1 94 ? -11.486 0.424 16.842 1.00 97.00 94 TRP A CA 1
ATOM 754 C C . TRP A 1 94 ? -11.921 1.629 16.000 1.00 97.00 94 TRP A C 1
ATOM 756 O O . TRP A 1 94 ? -11.742 2.788 16.372 1.00 97.00 94 TRP A O 1
ATOM 766 N N . SER A 1 95 ? -12.562 1.377 14.857 1.00 95.75 95 SER A N 1
ATOM 767 C CA . SER A 1 95 ? -13.180 2.438 14.062 1.00 95.75 95 SER A CA 1
ATOM 768 C C . SER A 1 95 ? -14.586 2.726 14.583 1.00 95.75 95 SER A C 1
ATOM 770 O O . SER A 1 95 ? -15.527 1.991 14.279 1.00 95.75 95 SER A O 1
ATOM 772 N N . LYS A 1 96 ? -14.761 3.839 15.309 1.00 93.94 96 LYS A N 1
ATOM 773 C CA . LYS A 1 96 ? -16.087 4.318 15.752 1.00 93.94 96 LYS A CA 1
ATOM 774 C C . LYS A 1 96 ? -17.062 4.481 14.586 1.00 93.94 96 LYS A C 1
ATOM 776 O O . LYS A 1 96 ? -18.225 4.108 14.699 1.00 93.94 96 LYS A O 1
ATOM 781 N N . GLN A 1 97 ? -16.580 5.027 13.467 1.00 91.81 97 GLN A N 1
ATOM 782 C CA . GLN A 1 97 ? -17.403 5.296 12.288 1.00 91.81 97 GLN A CA 1
ATOM 783 C C . GLN A 1 97 ? -17.915 4.008 11.635 1.00 91.81 97 GLN A C 1
ATOM 785 O O . GLN A 1 97 ? -19.072 3.951 11.231 1.00 91.81 97 GLN A O 1
ATOM 790 N N . GLN A 1 98 ? -17.064 2.984 11.519 1.00 91.56 98 GLN A N 1
ATOM 791 C CA . GLN A 1 98 ? -17.438 1.718 10.883 1.00 91.56 98 GLN A CA 1
ATOM 792 C C . GLN A 1 98 ? -17.986 0.683 11.878 1.00 91.56 98 GLN A C 1
ATOM 794 O O . GLN A 1 98 ? -18.513 -0.343 11.456 1.00 91.56 98 GLN A O 1
ATOM 799 N N . GLY A 1 99 ? -17.860 0.929 13.185 1.00 93.75 99 GLY A N 1
ATOM 800 C CA . GLY A 1 99 ? -18.283 0.007 14.238 1.00 93.75 99 GLY A CA 1
ATOM 801 C C . GLY A 1 99 ? -17.542 -1.332 14.204 1.00 93.75 99 GLY A C 1
ATOM 802 O O . GLY A 1 99 ? -18.139 -2.362 14.515 1.00 93.75 99 GLY A O 1
ATOM 803 N N . GLN A 1 100 ? -16.273 -1.335 13.786 1.00 95.69 100 GLN A N 1
ATOM 804 C CA . GLN A 1 100 ? -15.454 -2.543 13.663 1.00 95.69 100 GLN A CA 1
ATOM 805 C C . GLN A 1 100 ? -13.973 -2.259 13.927 1.00 95.69 100 GLN A C 1
ATOM 807 O O . GLN A 1 100 ? -13.517 -1.122 13.810 1.00 95.69 100 GLN A O 1
ATOM 812 N N . ALA A 1 101 ? -13.209 -3.315 14.215 1.00 97.44 101 ALA A N 1
ATOM 813 C CA . ALA A 1 101 ? -11.754 -3.240 14.232 1.00 97.44 101 ALA A CA 1
ATOM 814 C C . ALA A 1 101 ? -11.216 -2.966 12.818 1.00 97.44 101 ALA A C 1
ATOM 816 O O . ALA A 1 101 ? -11.576 -3.656 11.857 1.00 97.44 101 ALA A O 1
ATOM 817 N N . ALA A 1 102 ? -10.339 -1.976 12.708 1.00 97.31 102 ALA A N 1
ATOM 818 C CA . ALA A 1 102 ? -9.675 -1.563 11.485 1.00 97.31 102 ALA A CA 1
ATOM 819 C C . ALA A 1 102 ? -8.155 -1.550 11.685 1.00 97.31 102 ALA A C 1
ATOM 821 O O . ALA A 1 102 ? -7.660 -1.514 12.809 1.00 97.31 102 ALA A O 1
ATOM 822 N N . ALA A 1 103 ? -7.415 -1.614 10.586 1.00 97.62 103 ALA A N 1
ATOM 823 C CA . ALA A 1 103 ? -5.965 -1.456 10.571 1.00 97.62 103 ALA A CA 1
ATOM 824 C C . ALA A 1 103 ? -5.537 -0.799 9.256 1.00 97.62 103 ALA A C 1
ATOM 826 O O . ALA A 1 103 ? -6.286 -0.824 8.272 1.00 97.62 103 ALA A O 1
ATOM 827 N N . TYR A 1 104 ? -4.327 -0.247 9.225 1.00 97.62 104 TYR A N 1
ATOM 828 C CA . TYR A 1 104 ? -3.703 0.190 7.982 1.00 97.62 104 TYR A CA 1
ATOM 829 C C . TYR A 1 104 ? -2.977 -0.979 7.327 1.00 97.62 104 TYR A C 1
ATOM 831 O O . TYR A 1 104 ? -2.176 -1.666 7.954 1.00 97.62 104 TYR A O 1
ATOM 839 N N . GLU A 1 105 ? -3.255 -1.199 6.050 1.00 97.19 105 GLU A N 1
ATOM 840 C CA . GLU A 1 105 ? -2.604 -2.190 5.212 1.00 97.19 105 GLU A CA 1
ATOM 841 C C . GLU A 1 105 ? -1.614 -1.510 4.269 1.00 97.19 105 GLU A C 1
ATOM 843 O O . GLU A 1 105 ? -1.952 -0.578 3.532 1.00 97.19 105 GLU A O 1
ATOM 848 N N . THR A 1 106 ? -0.391 -2.026 4.256 1.00 96.88 106 THR A N 1
ATOM 849 C CA . THR A 1 106 ? 0.594 -1.742 3.218 1.00 96.88 106 THR A CA 1
ATOM 850 C C . THR A 1 106 ? 0.807 -3.003 2.392 1.00 96.88 106 THR A C 1
ATOM 852 O O . THR A 1 106 ? 1.172 -4.055 2.919 1.00 96.88 106 THR A O 1
ATOM 855 N N . VAL A 1 107 ? 0.576 -2.899 1.083 1.00 96.69 107 VAL A N 1
ATOM 856 C CA . VAL A 1 107 ? 0.789 -3.993 0.131 1.00 96.69 107 VAL A CA 1
ATOM 857 C C . VAL A 1 107 ? 2.100 -3.750 -0.594 1.00 96.69 107 VAL A C 1
ATOM 859 O O . VAL A 1 107 ? 2.300 -2.709 -1.228 1.00 96.69 107 VAL A O 1
ATOM 862 N N . ARG A 1 108 ? 2.997 -4.727 -0.504 1.00 95.69 108 ARG A N 1
ATOM 863 C CA . ARG A 1 108 ? 4.317 -4.690 -1.119 1.00 95.69 108 ARG A CA 1
ATOM 864 C C . ARG A 1 108 ? 4.426 -5.716 -2.230 1.00 95.69 108 ARG A C 1
ATOM 866 O O . ARG A 1 108 ? 4.070 -6.876 -2.043 1.00 95.69 108 ARG A O 1
ATOM 873 N N . LEU A 1 109 ? 4.979 -5.291 -3.355 1.00 95.56 109 LEU A N 1
ATOM 874 C CA . LEU A 1 109 ? 5.485 -6.169 -4.399 1.00 95.56 109 LEU A CA 1
ATOM 875 C C . LEU A 1 109 ? 7.013 -6.087 -4.352 1.00 95.56 109 LEU A C 1
ATOM 877 O O . LEU A 1 109 ? 7.590 -5.015 -4.539 1.00 95.56 109 LEU A O 1
ATOM 881 N N . PHE A 1 110 ? 7.668 -7.202 -4.030 1.00 93.62 110 PHE A N 1
ATOM 882 C CA . PHE A 1 110 ? 9.089 -7.223 -3.661 1.00 93.62 110 PHE A CA 1
ATOM 883 C C . PHE A 1 110 ? 9.381 -6.255 -2.492 1.00 93.62 110 PHE A C 1
ATOM 885 O O . PHE A 1 110 ? 8.814 -6.400 -1.410 1.00 93.62 110 PHE A O 1
ATOM 892 N N . ASN A 1 111 ? 10.255 -5.269 -2.693 1.00 91.88 111 ASN A N 1
ATOM 893 C CA . ASN A 1 111 ? 10.589 -4.199 -1.747 1.00 91.88 111 ASN A CA 1
ATOM 894 C C . ASN A 1 111 ? 9.755 -2.919 -1.955 1.00 91.88 111 ASN A C 1
ATOM 896 O O . ASN A 1 111 ? 9.897 -1.972 -1.181 1.00 91.88 111 ASN A O 1
ATOM 900 N N . LEU A 1 112 ? 8.900 -2.863 -2.980 1.00 94.38 112 LEU A N 1
ATOM 901 C CA . LEU A 1 112 ? 8.139 -1.667 -3.335 1.00 94.38 112 LEU A CA 1
ATOM 902 C C . LEU A 1 112 ? 6.751 -1.693 -2.701 1.00 94.38 112 LEU A C 1
ATOM 904 O O . LEU A 1 112 ? 5.997 -2.645 -2.882 1.00 94.38 112 LEU A O 1
ATOM 908 N N . ALA A 1 113 ? 6.391 -0.630 -1.983 1.00 94.19 113 ALA A N 1
ATOM 909 C CA . ALA A 1 113 ? 5.039 -0.452 -1.462 1.00 94.19 113 ALA A CA 1
ATOM 910 C C . ALA A 1 113 ? 4.131 0.112 -2.564 1.00 94.19 113 ALA A C 1
ATOM 912 O O . ALA A 1 113 ? 4.163 1.311 -2.843 1.00 94.19 113 ALA A O 1
ATOM 913 N N . ILE A 1 114 ? 3.339 -0.763 -3.186 1.00 94.62 114 ILE A N 1
ATOM 914 C CA . ILE A 1 114 ? 2.418 -0.400 -4.274 1.00 94.62 114 ILE A CA 1
ATOM 915 C C . ILE A 1 114 ? 1.131 0.237 -3.739 1.00 94.62 114 ILE A C 1
ATOM 917 O O . ILE A 1 114 ? 0.572 1.123 -4.378 1.00 94.62 114 ILE A O 1
ATOM 921 N N . ILE A 1 115 ? 0.699 -0.163 -2.539 1.00 94.69 115 ILE A N 1
ATOM 922 C CA . ILE A 1 115 ? -0.429 0.430 -1.814 1.00 94.69 115 ILE A CA 1
ATOM 923 C C . ILE A 1 115 ? 0.058 0.752 -0.409 1.00 94.69 115 ILE A C 1
ATOM 925 O O . ILE A 1 115 ? 0.612 -0.112 0.270 1.00 94.69 115 ILE A O 1
ATOM 929 N N . LYS A 1 116 ? -0.130 2.003 0.011 1.00 94.25 116 LYS A N 1
ATOM 930 C CA . LYS A 1 116 ? 0.353 2.538 1.288 1.00 94.25 116 LYS A CA 1
ATOM 931 C C . LYS A 1 116 ? -0.854 2.933 2.142 1.00 94.25 116 LYS A C 1
ATOM 933 O O . LYS A 1 116 ? -1.704 3.680 1.665 1.00 94.25 116 LYS A O 1
ATOM 938 N N . ASN A 1 117 ? -0.902 2.454 3.385 1.00 94.44 117 ASN A N 1
ATOM 939 C CA . ASN A 1 117 ? -1.882 2.836 4.411 1.00 94.44 117 ASN A CA 1
ATOM 940 C C . ASN A 1 117 ? -3.361 2.724 3.986 1.00 94.44 117 ASN A C 1
ATOM 942 O O . ASN A 1 117 ? -4.178 3.588 4.309 1.00 94.44 117 ASN A O 1
ATOM 946 N N . ARG A 1 118 ? -3.736 1.652 3.277 1.00 95.12 118 ARG A N 1
ATOM 947 C CA . ARG A 1 118 ? -5.145 1.373 2.971 1.00 95.12 118 ARG A CA 1
ATOM 948 C C . ARG A 1 118 ? -5.859 0.914 4.237 1.00 95.12 118 ARG A C 1
ATOM 950 O O . ARG A 1 118 ? -5.454 -0.069 4.842 1.00 95.12 118 ARG A O 1
ATOM 957 N N . ILE A 1 119 ? -6.938 1.584 4.627 1.00 95.75 119 ILE A N 1
ATOM 958 C CA . ILE A 1 119 ? -7.749 1.140 5.767 1.00 95.75 119 ILE A CA 1
ATOM 959 C C . ILE A 1 119 ? -8.485 -0.144 5.381 1.00 95.75 119 ILE A C 1
ATOM 961 O O . ILE A 1 119 ? -9.189 -0.181 4.369 1.00 95.75 119 ILE A O 1
ATOM 965 N N . VAL A 1 120 ? -8.346 -1.185 6.199 1.00 96.38 120 VAL A N 1
ATOM 966 C CA . VAL A 1 120 ? -9.005 -2.481 5.996 1.00 96.38 120 VAL A CA 1
ATOM 967 C C . VAL A 1 120 ? -9.728 -2.948 7.252 1.00 96.38 120 VAL A C 1
ATOM 969 O O . VAL A 1 120 ? -9.319 -2.649 8.374 1.00 96.38 120 VAL A O 1
ATOM 972 N N . SER A 1 121 ? -10.798 -3.725 7.063 1.00 96.56 121 SER A N 1
ATOM 973 C CA . SER A 1 121 ? -11.466 -4.425 8.164 1.00 96.56 121 SER A CA 1
ATOM 974 C C . SER A 1 121 ? -10.527 -5.486 8.728 1.00 96.56 121 SER A C 1
ATOM 976 O O . SER A 1 121 ? -10.155 -6.437 8.037 1.00 96.56 121 SER A O 1
ATOM 978 N N . PHE A 1 122 ? -10.150 -5.331 9.994 1.00 96.94 122 PHE A N 1
ATOM 979 C CA . PHE A 1 122 ? -9.156 -6.186 10.633 1.00 96.94 122 PHE A CA 1
ATOM 980 C C . PHE A 1 122 ? -9.756 -7.470 11.214 1.00 96.94 122 PHE A C 1
ATOM 982 O O . PHE A 1 122 ? -9.040 -8.449 11.429 1.00 96.94 122 PHE A O 1
ATOM 989 N N . GLY A 1 123 ? -11.086 -7.510 11.364 1.00 95.56 123 GLY A N 1
ATOM 990 C CA . GLY A 1 123 ? -11.822 -8.639 11.936 1.00 95.56 123 GLY A CA 1
ATOM 991 C C . GLY A 1 123 ? -11.560 -9.971 11.238 1.00 95.56 123 GLY A C 1
ATOM 992 O O . GLY A 1 123 ? -11.382 -10.985 11.904 1.00 95.56 123 GLY A O 1
ATOM 993 N N . ARG A 1 124 ? -11.492 -9.973 9.900 1.00 92.69 124 ARG A N 1
ATOM 994 C CA . ARG A 1 124 ? -11.211 -11.189 9.111 1.00 92.69 124 ARG A CA 1
ATOM 995 C C . ARG A 1 124 ? -9.726 -11.555 9.069 1.00 92.69 124 ARG A C 1
ATOM 997 O O . ARG A 1 124 ? -9.403 -12.693 8.758 1.00 92.69 124 ARG A O 1
ATOM 1004 N N . ILE A 1 125 ? -8.846 -10.597 9.353 1.00 95.38 125 ILE A N 1
ATOM 1005 C CA . ILE A 1 125 ? -7.391 -10.747 9.239 1.00 95.38 125 ILE A CA 1
ATOM 1006 C C . ILE A 1 125 ? -6.820 -11.281 10.554 1.00 95.38 125 ILE A C 1
ATOM 1008 O O . ILE A 1 125 ? -6.105 -12.279 10.559 1.00 95.38 125 ILE A O 1
ATOM 1012 N N . LYS A 1 126 ? -7.158 -10.638 11.679 1.00 96.12 126 LYS A N 1
ATOM 1013 C CA . LYS A 1 126 ? -6.804 -11.092 13.031 1.00 96.12 126 LYS A CA 1
ATOM 1014 C C . LYS A 1 126 ? -8.024 -11.001 13.953 1.00 96.12 126 LYS A C 1
ATOM 1016 O O . LYS A 1 126 ? -8.211 -9.979 14.624 1.00 96.12 126 LYS A O 1
ATOM 1021 N N . PRO A 1 127 ? -8.846 -12.065 14.013 1.00 96.50 127 PRO A N 1
ATOM 1022 C CA . PRO A 1 127 ? -10.053 -12.089 14.837 1.00 96.50 127 PRO A CA 1
ATOM 1023 C C . PRO A 1 127 ? -9.781 -11.868 16.329 1.00 96.50 127 PRO A C 1
ATOM 1025 O O . PRO A 1 127 ? -10.550 -11.178 16.992 1.00 96.50 127 PRO A O 1
ATOM 1028 N N . GLU A 1 128 ? -8.678 -12.408 16.854 1.00 97.38 128 GLU A N 1
ATOM 1029 C CA . GLU A 1 128 ? -8.336 -12.313 18.280 1.00 97.38 128 GLU A CA 1
ATOM 1030 C C . GLU A 1 128 ? -8.060 -10.869 18.716 1.00 97.38 128 GLU A C 1
ATOM 1032 O O . GLU A 1 128 ? -8.722 -10.363 19.622 1.00 97.38 128 GLU A O 1
ATOM 1037 N N . VAL A 1 129 ? -7.164 -10.172 18.007 1.00 97.06 129 VAL A N 1
ATOM 1038 C CA . VAL A 1 129 ? -6.860 -8.751 18.260 1.00 97.06 129 VAL A CA 1
ATOM 1039 C C . VAL A 1 129 ? -8.108 -7.895 18.052 1.00 97.06 129 VAL A C 1
ATOM 1041 O O . VAL A 1 129 ? -8.419 -7.018 18.849 1.00 97.06 129 VAL A O 1
ATOM 1044 N N . SER A 1 130 ? 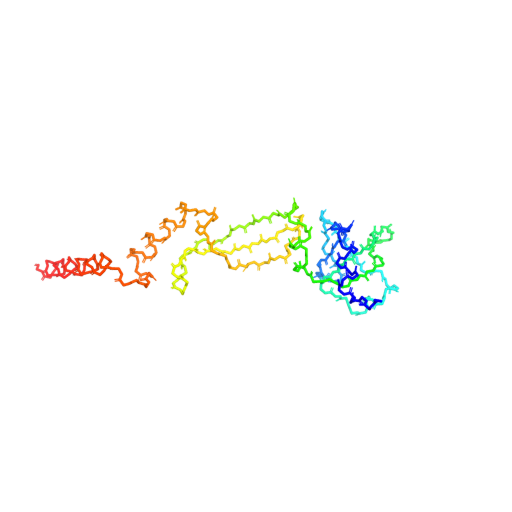-8.883 -8.190 17.010 1.00 97.31 130 SER A N 1
ATOM 1045 C CA . SER A 1 130 ? -10.122 -7.462 16.725 1.00 97.31 130 SER A CA 1
ATOM 1046 C C . SER A 1 130 ? -11.162 -7.611 17.836 1.00 97.31 130 SER A C 1
ATOM 1048 O O . SER A 1 130 ? -11.883 -6.661 18.142 1.00 97.31 130 SER A O 1
ATOM 1050 N N . ARG A 1 131 ? -11.235 -8.788 18.467 1.00 97.31 131 ARG A N 1
ATOM 1051 C CA . ARG A 1 131 ? -12.093 -9.028 19.629 1.00 97.31 131 ARG A CA 1
ATOM 1052 C C . ARG A 1 131 ? -11.616 -8.238 20.844 1.00 97.31 131 ARG A C 1
ATOM 1054 O O . ARG A 1 131 ? -12.449 -7.708 21.573 1.00 97.31 131 ARG A O 1
ATOM 1061 N N . GLU A 1 132 ? -10.310 -8.163 21.072 1.00 97.75 132 GLU A N 1
ATOM 1062 C CA . GLU A 1 132 ? -9.740 -7.359 22.157 1.00 97.75 132 GLU A CA 1
ATOM 1063 C C . GLU A 1 132 ? -10.084 -5.873 21.990 1.00 97.75 132 GLU A C 1
ATOM 1065 O O . GLU A 1 132 ? -10.588 -5.266 22.934 1.00 97.75 132 GLU A O 1
ATOM 1070 N N . LEU A 1 133 ? -9.930 -5.332 20.776 1.00 97.56 133 LEU A N 1
ATOM 1071 C CA . LEU A 1 133 ? -10.310 -3.957 20.429 1.00 97.56 133 LEU A CA 1
ATOM 1072 C C . LEU A 1 133 ? -11.810 -3.704 20.620 1.00 97.56 133 LEU A C 1
ATOM 1074 O O . LEU A 1 133 ? -12.206 -2.709 21.222 1.00 97.56 133 LEU A O 1
ATOM 1078 N N . LEU A 1 134 ? -12.662 -4.633 20.172 1.00 96.81 134 LEU A N 1
ATOM 1079 C CA . LEU A 1 134 ? -14.106 -4.553 20.402 1.00 96.81 134 LEU A CA 1
ATOM 1080 C C . LEU A 1 134 ? -14.437 -4.470 21.896 1.00 96.81 134 LEU A C 1
ATOM 1082 O O . LEU A 1 134 ? -15.323 -3.716 22.290 1.00 96.81 134 LEU A O 1
ATOM 1086 N N . ILE A 1 135 ? -13.773 -5.272 22.727 1.00 96.69 135 ILE A N 1
ATOM 1087 C CA . ILE A 1 135 ? -14.054 -5.307 24.162 1.00 96.69 135 ILE A CA 1
ATOM 1088 C C . ILE A 1 135 ? -13.538 -4.041 24.840 1.00 96.69 135 ILE A C 1
ATOM 1090 O O . ILE A 1 135 ? -14.306 -3.401 25.551 1.00 96.69 135 ILE A O 1
ATOM 1094 N N . ARG A 1 136 ? -12.268 -3.681 24.637 1.00 96.81 136 ARG A N 1
ATOM 1095 C CA . ARG A 1 136 ? -11.634 -2.556 25.334 1.00 96.81 136 ARG A CA 1
ATOM 1096 C C . ARG A 1 136 ? -12.149 -1.212 24.831 1.00 96.81 136 ARG A C 1
ATOM 1098 O O . ARG A 1 136 ? -12.782 -0.481 25.582 1.00 96.81 136 ARG A O 1
ATOM 1105 N N . GLU A 1 137 ? -11.958 -0.932 23.553 1.00 96.62 137 GLU A N 1
ATOM 1106 C CA . GLU A 1 137 ? -12.281 0.375 22.976 1.00 96.62 137 GLU A CA 1
ATOM 1107 C C . GLU A 1 137 ? -13.778 0.460 22.653 1.00 96.62 137 GLU A C 1
ATOM 1109 O O . GLU A 1 137 ? -14.487 1.386 23.051 1.00 96.62 137 GLU A O 1
ATOM 1114 N N . GLY A 1 138 ? -14.312 -0.573 21.995 1.00 95.31 138 GLY A N 1
ATOM 1115 C CA . GLY A 1 138 ? -15.723 -0.609 21.626 1.00 95.31 138 GLY A CA 1
ATOM 1116 C C . GLY A 1 138 ? -16.647 -0.583 22.849 1.00 95.31 138 GLY A C 1
ATOM 1117 O O . GLY A 1 138 ? -17.420 0.357 23.028 1.00 95.31 138 GLY A O 1
ATOM 1118 N N . LEU A 1 139 ? -16.605 -1.625 23.681 1.00 95.00 139 LEU A N 1
ATOM 1119 C CA . LEU A 1 139 ? -17.577 -1.847 24.756 1.00 95.00 139 LEU A CA 1
ATOM 1120 C C . LEU A 1 139 ? -17.212 -1.158 26.077 1.00 95.00 139 LEU A C 1
ATOM 1122 O O . LEU A 1 139 ? -18.104 -0.618 26.730 1.00 95.00 139 LEU A O 1
ATOM 1126 N N . VAL A 1 140 ? -15.952 -1.212 26.510 1.00 94.38 140 VAL A N 1
ATOM 1127 C CA . VAL A 1 140 ? -15.552 -0.686 27.826 1.00 94.38 140 VAL A CA 1
ATOM 1128 C C . VAL A 1 140 ? -15.415 0.837 27.791 1.00 94.38 140 VAL A C 1
ATOM 1130 O O . VAL A 1 140 ? -16.078 1.515 28.578 1.00 94.38 140 VAL A O 1
ATOM 1133 N N . GLU A 1 141 ? -14.637 1.385 26.857 1.00 94.31 141 GLU A N 1
ATOM 1134 C CA . GLU A 1 141 ? -14.485 2.841 26.680 1.00 94.31 141 GLU A CA 1
ATOM 1135 C C . GLU A 1 141 ? -15.751 3.485 26.096 1.00 94.31 141 GLU A C 1
ATOM 1137 O O . GLU A 1 141 ? -16.081 4.633 26.394 1.00 94.31 141 GLU A O 1
ATOM 1142 N N . GLY A 1 142 ? -16.539 2.698 25.365 1.00 92.62 142 GLY A N 1
ATOM 1143 C CA . GLY A 1 142 ? -17.868 3.072 24.901 1.00 92.62 142 GLY A CA 1
ATOM 1144 C C . GLY A 1 142 ? -17.890 3.730 23.527 1.00 92.62 142 GLY A C 1
ATOM 1145 O O . GLY A 1 142 ? -18.845 4.435 23.193 1.00 92.62 142 GLY A O 1
ATOM 1146 N N . GLU A 1 143 ? -16.869 3.465 22.715 1.00 94.31 143 GLU A N 1
ATOM 1147 C CA . GLU A 1 143 ? -16.774 3.925 21.333 1.00 94.31 143 GLU A CA 1
ATOM 1148 C C . GLU A 1 143 ? -17.722 3.175 20.385 1.00 94.31 143 GLU A C 1
ATOM 1150 O O . GLU A 1 143 ? -17.952 3.601 19.252 1.00 94.31 143 GLU A O 1
ATOM 1155 N N . ILE A 1 144 ? -18.325 2.066 20.820 1.00 94.56 144 ILE A N 1
ATOM 1156 C CA . ILE A 1 144 ? -19.331 1.363 20.026 1.00 94.56 144 ILE A CA 1
ATOM 1157 C C . ILE A 1 144 ? -20.673 2.104 20.007 1.00 94.56 144 ILE A C 1
ATOM 1159 O O . ILE A 1 144 ? -21.276 2.417 21.036 1.00 94.56 144 ILE A O 1
ATOM 1163 N N . GLN A 1 145 ? -21.211 2.295 18.804 1.00 91.94 145 GLN A N 1
ATOM 1164 C CA . GLN A 1 145 ? -22.585 2.745 18.609 1.00 91.94 145 GLN A CA 1
ATOM 1165 C C . GLN A 1 145 ? -23.489 1.534 18.381 1.00 91.94 145 GLN A C 1
ATOM 1167 O O . GLN A 1 145 ? -23.579 0.999 17.279 1.00 91.94 145 GLN A O 1
ATOM 1172 N N . THR A 1 146 ? -24.163 1.075 19.437 1.00 91.56 146 THR A N 1
ATOM 1173 C CA . THR A 1 146 ? -25.068 -0.079 19.359 1.00 91.56 146 THR A CA 1
ATOM 1174 C C . THR A 1 146 ? -26.387 0.166 20.078 1.00 91.56 146 THR A C 1
ATOM 1176 O O . THR A 1 146 ? -26.449 0.828 21.113 1.00 91.56 146 THR A O 1
ATOM 1179 N N . ARG A 1 147 ? -27.463 -0.415 19.536 1.00 92.06 147 ARG A N 1
ATOM 1180 C CA . ARG A 1 147 ? -28.792 -0.466 20.169 1.00 92.06 147 ARG A CA 1
ATOM 1181 C C . ARG A 1 147 ? -28.991 -1.729 21.014 1.00 92.06 147 ARG A C 1
ATOM 1183 O O . ARG A 1 147 ? -30.099 -1.976 21.487 1.00 92.06 147 ARG A O 1
ATOM 1190 N N . ALA A 1 148 ? -27.944 -2.537 21.191 1.00 93.56 148 ALA A N 1
ATOM 1191 C CA . ALA A 1 148 ? -28.034 -3.804 21.900 1.00 93.56 148 ALA A CA 1
ATOM 1192 C C . ALA A 1 148 ? -28.505 -3.608 23.361 1.00 93.56 148 ALA A C 1
ATOM 1194 O O . ALA A 1 148 ? -27.900 -2.820 24.099 1.00 93.56 148 ALA A O 1
ATOM 1195 N N . PRO A 1 149 ? -29.551 -4.331 23.817 1.00 95.44 149 PRO A N 1
ATOM 1196 C CA . PRO A 1 149 ? -30.107 -4.151 25.158 1.00 95.44 149 PRO A CA 1
ATOM 1197 C C . PRO A 1 149 ? -29.085 -4.344 26.281 1.00 95.44 149 PRO A C 1
ATOM 1199 O O . PRO A 1 149 ? -29.082 -3.561 27.231 1.00 95.44 149 PRO A O 1
ATOM 1202 N N . PHE A 1 150 ? -28.193 -5.335 26.147 1.00 95.00 150 PHE A N 1
ATOM 1203 C CA . PHE A 1 150 ? -27.171 -5.634 27.155 1.00 95.00 150 PHE A CA 1
ATOM 1204 C C . PHE A 1 150 ? -26.248 -4.435 27.397 1.00 95.00 150 PHE A C 1
ATOM 1206 O O . PHE A 1 150 ? -25.952 -4.106 28.540 1.00 95.00 150 PHE A O 1
ATOM 1213 N N . TYR A 1 151 ? -25.850 -3.728 26.335 1.00 95.06 151 TYR A N 1
ATOM 1214 C CA . TYR A 1 151 ? -24.934 -2.599 26.440 1.00 95.06 151 TYR A CA 1
ATOM 1215 C C . TYR A 1 151 ? -25.578 -1.443 27.213 1.00 95.06 151 TYR A C 1
ATOM 1217 O O . TYR A 1 151 ? -24.983 -0.891 28.138 1.00 95.06 151 TYR A O 1
ATOM 1225 N N . ARG A 1 152 ? -26.852 -1.147 26.923 1.00 93.75 152 ARG A N 1
ATOM 1226 C CA . ARG A 1 152 ? -27.627 -0.137 27.657 1.00 93.75 152 ARG A CA 1
ATOM 1227 C C . ARG A 1 152 ? -27.799 -0.499 29.135 1.00 93.75 152 ARG A C 1
ATOM 1229 O O . ARG A 1 152 ? -27.718 0.388 29.982 1.00 93.75 152 ARG A O 1
ATOM 1236 N N . ILE A 1 153 ? -28.054 -1.772 29.445 1.00 95.81 153 ILE A N 1
ATOM 1237 C CA . ILE A 1 153 ? -28.165 -2.258 30.829 1.00 95.81 153 ILE A CA 1
ATOM 1238 C C . ILE A 1 153 ? -26.819 -2.097 31.546 1.00 95.81 153 ILE A C 1
ATOM 1240 O O . ILE A 1 153 ? -26.778 -1.484 32.610 1.00 95.81 153 ILE A O 1
ATOM 1244 N N . ASN A 1 154 ? -25.719 -2.536 30.930 1.00 94.75 154 ASN A N 1
ATOM 1245 C CA . ASN A 1 154 ? -24.375 -2.428 31.498 1.00 94.75 154 ASN A CA 1
ATOM 1246 C C . ASN A 1 154 ? -23.996 -0.971 31.797 1.00 94.75 154 ASN A C 1
ATOM 1248 O O . ASN A 1 154 ? -23.547 -0.669 32.901 1.00 94.75 154 ASN A O 1
ATOM 1252 N N . ARG A 1 155 ? -24.249 -0.042 30.863 1.00 93.69 155 ARG A N 1
ATOM 1253 C CA . ARG A 1 155 ? -23.988 1.393 31.072 1.00 93.69 155 ARG A CA 1
ATOM 1254 C C . ARG A 1 155 ? -24.803 1.976 32.228 1.00 93.69 155 ARG A C 1
ATOM 1256 O O . ARG A 1 155 ? -24.253 2.736 33.018 1.00 93.69 155 ARG A O 1
ATOM 1263 N N . LYS A 1 156 ? -26.083 1.603 32.372 1.00 94.50 156 LYS A N 1
ATOM 1264 C CA . LYS A 1 156 ? -26.910 2.026 33.519 1.00 94.50 156 LYS A CA 1
ATOM 1265 C C . LYS A 1 156 ? -26.353 1.514 34.848 1.00 94.50 156 LYS A C 1
ATOM 1267 O O . LYS A 1 156 ? -26.326 2.265 35.818 1.00 94.50 156 LYS A O 1
ATOM 1272 N N . THR A 1 157 ? -25.901 0.262 34.892 1.00 94.94 157 THR A N 1
ATOM 1273 C CA . THR A 1 157 ? -25.292 -0.322 36.094 1.00 94.94 157 THR A CA 1
ATOM 1274 C C . THR A 1 157 ? -24.003 0.402 36.476 1.00 94.94 157 THR A C 1
ATOM 1276 O O . THR A 1 157 ? -23.851 0.769 37.636 1.00 94.94 157 THR A O 1
ATOM 1279 N N . ILE A 1 158 ? -23.119 0.675 35.509 1.00 93.69 158 ILE A N 1
ATOM 1280 C CA . ILE A 1 158 ? -21.869 1.423 35.737 1.00 93.69 158 ILE A CA 1
ATOM 1281 C C . ILE A 1 158 ? -22.162 2.817 36.312 1.00 93.69 158 ILE A C 1
ATOM 1283 O O . ILE A 1 158 ? -21.562 3.200 37.312 1.00 93.69 158 ILE A O 1
ATOM 1287 N N . LEU A 1 159 ? -23.125 3.548 35.737 1.00 94.06 159 LEU A N 1
ATOM 1288 C CA . LEU A 1 159 ? -23.532 4.867 36.240 1.00 94.06 159 LEU A CA 1
ATOM 1289 C C . LEU A 1 159 ? -24.066 4.797 37.677 1.00 94.06 159 LEU A C 1
ATOM 1291 O O . LEU A 1 159 ? -23.655 5.585 38.523 1.00 94.06 159 LEU A O 1
ATOM 1295 N N . LYS A 1 160 ? -24.921 3.812 37.978 1.00 95.44 160 LYS A N 1
ATOM 1296 C CA . LYS A 1 160 ? -25.451 3.607 39.333 1.00 95.44 160 LYS A CA 1
ATOM 1297 C C . LYS A 1 160 ? -24.333 3.349 40.348 1.00 95.44 160 LYS A C 1
ATOM 1299 O O . LYS A 1 160 ? -24.403 3.853 41.464 1.00 95.44 160 LYS A O 1
ATOM 1304 N N . VAL A 1 161 ? -23.322 2.558 39.982 1.00 95.19 161 VAL A N 1
ATOM 1305 C CA . VAL A 1 161 ? -22.159 2.291 40.844 1.00 95.19 161 VAL A CA 1
ATOM 1306 C C . VAL A 1 161 ? -21.354 3.567 41.080 1.00 95.19 161 VAL A C 1
ATOM 1308 O O . VAL A 1 161 ? -21.089 3.892 42.234 1.00 95.19 161 VAL A O 1
ATOM 1311 N N . ALA A 1 162 ? -21.063 4.340 40.030 1.00 93.00 162 ALA A N 1
ATOM 1312 C CA . ALA A 1 162 ? -20.342 5.607 40.152 1.00 93.00 162 ALA A CA 1
ATOM 1313 C C . ALA A 1 162 ? -21.060 6.616 41.076 1.00 93.00 162 ALA A C 1
ATOM 1315 O O . ALA A 1 162 ? -20.427 7.229 41.935 1.00 93.00 162 ALA A O 1
ATOM 1316 N N . GLU A 1 163 ? -22.389 6.735 40.973 1.00 94.12 163 GLU A N 1
ATOM 1317 C CA . GLU A 1 163 ? -23.194 7.587 41.864 1.00 94.12 163 GLU A CA 1
ATOM 1318 C C . GLU A 1 163 ? -23.142 7.137 43.335 1.00 94.12 163 GLU A C 1
ATOM 1320 O O . GLU A 1 163 ? -23.164 7.968 44.248 1.00 94.12 163 GLU A O 1
ATOM 1325 N N . MET A 1 164 ? -23.110 5.824 43.589 1.00 93.81 164 MET A N 1
ATOM 1326 C CA . MET A 1 164 ? -22.991 5.284 44.948 1.00 93.81 164 MET A CA 1
ATOM 1327 C C . MET A 1 164 ? -21.606 5.566 45.537 1.00 93.81 164 MET A C 1
ATOM 1329 O O . MET A 1 164 ? -21.512 5.978 46.693 1.00 93.81 164 MET A O 1
ATOM 1333 N N . GLU A 1 165 ? -20.544 5.395 44.749 1.00 92.06 165 GLU A N 1
ATOM 1334 C CA . GLU A 1 165 ? -19.174 5.689 45.177 1.00 92.06 165 GLU A CA 1
ATOM 1335 C C . GLU A 1 165 ? -18.987 7.164 45.533 1.00 92.06 165 GLU A C 1
ATOM 1337 O O . GLU A 1 165 ? -18.381 7.476 46.557 1.00 92.06 165 GLU A O 1
ATOM 1342 N N . GLU A 1 166 ? -19.536 8.079 44.733 1.00 90.62 166 GLU A N 1
ATOM 1343 C CA . GLU A 1 166 ? -19.434 9.516 44.990 1.00 90.62 166 GLU A CA 1
ATOM 1344 C C . GLU A 1 166 ? -20.144 9.928 46.290 1.00 90.62 166 GLU A C 1
ATOM 1346 O O . GLU A 1 166 ? -19.620 10.739 47.055 1.00 90.62 166 GLU A O 1
ATOM 1351 N N . LYS A 1 167 ? -21.303 9.329 46.594 1.00 87.50 167 LYS A N 1
ATOM 1352 C CA . LYS A 1 167 ? -22.017 9.560 47.863 1.00 87.50 167 LYS A CA 1
ATOM 1353 C C . LYS A 1 167 ? -21.222 9.079 49.074 1.00 87.50 167 LYS A C 1
ATOM 1355 O O . LYS A 1 167 ? -21.232 9.757 50.099 1.00 87.50 167 LYS A O 1
ATOM 1360 N N . THR A 1 168 ? -20.538 7.943 48.959 1.00 85.62 168 THR A N 1
ATOM 1361 C CA . THR A 1 168 ? -19.679 7.415 50.027 1.00 85.62 168 THR A CA 1
ATOM 1362 C C . THR A 1 168 ? -18.419 8.259 50.205 1.00 85.62 168 THR A C 1
ATOM 1364 O O . THR A 1 168 ? -18.013 8.485 51.334 1.00 85.62 168 THR A O 1
ATOM 1367 N N . ARG A 1 169 ? -17.828 8.780 49.119 1.00 81.25 169 ARG A N 1
ATOM 1368 C CA . ARG A 1 169 ? -16.593 9.588 49.159 1.00 81.25 169 ARG A CA 1
ATOM 1369 C C . ARG A 1 169 ? -16.785 10.999 49.736 1.00 81.25 169 ARG A C 1
ATOM 1371 O O . ARG A 1 169 ? -15.811 11.642 50.106 1.00 81.25 169 ARG A O 1
ATOM 1378 N N . ARG A 1 170 ? -18.025 11.501 49.751 1.00 71.56 170 ARG A N 1
ATOM 1379 C CA . ARG A 1 170 ? -18.407 12.811 50.313 1.00 71.56 170 ARG A CA 1
ATOM 1380 C C . ARG A 1 170 ? -18.777 12.756 51.806 1.00 71.56 170 ARG A C 1
ATOM 1382 O O . ARG A 1 170 ? -19.079 13.804 52.372 1.00 71.56 170 ARG A O 1
ATOM 1389 N N . ARG A 1 171 ? -18.811 11.567 52.411 1.00 55.06 171 ARG A N 1
ATOM 1390 C CA . ARG A 1 171 ? -18.956 11.352 53.859 1.00 55.06 171 ARG A CA 1
ATOM 1391 C C . ARG A 1 171 ? -17.598 11.058 54.475 1.00 55.06 171 ARG A C 1
ATOM 1393 O O . ARG A 1 171 ? -17.434 11.444 55.648 1.00 55.06 171 ARG A O 1
#

Secondary structure (DSSP, 8-state):
----HHHHHHHHHTT-TTSEEEE-GGG-EEEGGG-EEEE-TTSTTSSS--SEEEEEEEEESSSEEEEEEEE--HHHHHHH-GGGEEEEEEEEEEETTTTEEEEEEEEEETTEEEEEEEEEE-TTT-HHHHHHHIIIIIIII-------HHHHHHHHHHHHHHHHHHHHHT-

Organism: NCBI:txid2591848